Protein AF-A0A4P5XAQ1-F1 (afdb_monomer)

Sequence (113 aa):
MKQPVEDASGGAAGREPRRGDAAMGQAIVDPEELRKFANALRRFSDEVVAQMQMVHRQLGGLSATWRDQEQKKFSEEFEQQLIMFRRFAESTGEYVPYLIRKAERAEEYQQQR

Radius of gyration: 30.79 Å; Cα contacts (8 Å, |Δi|>4): 44; chains: 1; bounding box: 98×46×57 Å

Nearest PDB structures (foldseek):
  4j41-assembly1_A  TM=8.672E-01  e=1.558E-03  Bacillus anthracis str. Sterne
  4j10-assembly1_A  TM=8.328E-01  e=2.283E-03  Bacillus anthracis str. Sterne
  4j7k-assembly1_A  TM=8.263E-01  e=2.010E-03  Bacillus anthracis str. Sterne
  4j41-assembly2_D  TM=8.295E-01  e=2.947E-03  Bacillus anthracis str. Sterne
  3o9o-assembly1_B  TM=8.556E-01  e=4.319E-03  Streptococcus agalactiae NEM316

Mean predicted aligned error: 12.21 Å

pLDDT: mean 83.31, std 19.91, range [40.34, 98.19]

Solvent-accessible surface area (backbone atoms only — not comparable to full-atom values): 6826 Å² total; per-residue (Å²): 142,79,86,87,83,90,87,78,87,83,81,93,71,83,80,72,83,71,94,65,78,73,65,89,73,63,77,90,57,62,34,65,59,33,44,52,49,28,52,52,52,50,53,51,32,55,47,51,54,52,51,51,55,51,52,52,52,51,50,58,56,49,53,75,82,45,87,54,71,64,50,51,55,50,50,54,57,51,52,57,55,50,50,56,56,49,52,52,39,55,50,45,68,58,50,34,58,52,34,45,56,52,17,53,54,44,46,55,58,58,73,74,103

Secondary structure (DSSP, 8-state):
---------------PPPTTTTGGG-----HHHHHHHHHHHHHHHHHHHHHHHHHHHHHHHHHHH--SHHHHHHHHHHHHHHHHHHHHHHHHHHHHHHHHHHHHHHHHHHHT-

Foldseek 3Di:
DDDDDDDDDDDPDDPPDDPPVVPVPDPPDALVVLLVVLVVLLVVLVVLVVVLVVVVVVLVVVCVVDPDPVSVVVVVVVVVVSVVSVVSSVVSVVVSVVSNVVSVVNVVVVVVD

Structure (mmCIF, N/CA/C/O backbone):
data_AF-A0A4P5XAQ1-F1
#
_entry.id   AF-A0A4P5XAQ1-F1
#
loop_
_atom_site.group_PDB
_atom_site.id
_atom_site.type_symbol
_atom_site.label_atom_id
_atom_site.label_alt_id
_atom_site.label_comp_id
_atom_site.label_asym_id
_atom_site.label_entity_id
_atom_site.label_seq_id
_atom_site.pdbx_PDB_ins_code
_atom_site.Cartn_x
_atom_site.Cartn_y
_atom_site.Cartn_z
_atom_site.occupancy
_atom_site.B_iso_or_equiv
_atom_site.auth_seq_id
_atom_site.auth_comp_id
_atom_site.auth_asym_id
_atom_site.auth_atom_id
_atom_site.pdbx_PDB_model_num
ATOM 1 N N . MET A 1 1 ? 78.840 39.004 -17.917 1.00 54.66 1 MET A N 1
ATOM 2 C CA . MET A 1 1 ? 77.488 39.590 -18.026 1.00 54.66 1 MET A CA 1
ATOM 3 C C . MET A 1 1 ? 77.096 39.624 -19.495 1.00 54.66 1 MET A C 1
ATOM 5 O O . MET A 1 1 ? 77.657 40.438 -20.213 1.00 54.66 1 MET A O 1
ATOM 9 N N . LYS A 1 2 ? 76.246 38.684 -19.934 1.00 44.97 2 LYS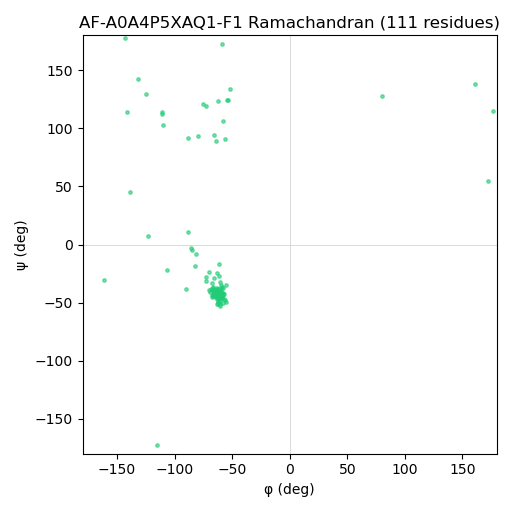 A N 1
ATOM 10 C CA . LYS A 1 2 ? 75.369 38.730 -21.122 1.00 44.97 2 LYS A CA 1
ATOM 11 C C . LYS A 1 2 ? 74.658 37.367 -21.250 1.00 44.97 2 LYS A C 1
ATOM 13 O O . LYS A 1 2 ? 75.318 36.348 -21.411 1.00 44.97 2 LYS A O 1
ATOM 18 N N . GLN A 1 3 ? 73.332 37.388 -21.091 1.00 49.06 3 GLN A N 1
ATOM 19 C CA . GLN A 1 3 ? 72.360 36.406 -21.616 1.00 49.06 3 GLN A CA 1
ATOM 20 C C . GLN A 1 3 ? 72.460 36.344 -23.168 1.00 49.06 3 GLN A C 1
ATOM 22 O O . GLN A 1 3 ? 73.147 37.228 -23.697 1.00 49.06 3 GLN A O 1
ATOM 27 N N . PRO A 1 4 ? 71.795 35.434 -23.932 1.00 60.72 4 PRO A N 1
ATOM 28 C CA . PRO A 1 4 ? 70.611 34.601 -23.613 1.00 60.72 4 PRO A CA 1
ATOM 29 C C . PRO A 1 4 ? 70.619 33.164 -24.209 1.00 60.72 4 PRO A C 1
ATOM 31 O O . PRO A 1 4 ? 71.502 32.814 -24.982 1.00 60.72 4 PRO A O 1
ATOM 34 N N . VAL A 1 5 ? 69.591 32.359 -23.916 1.00 56.84 5 VAL A N 1
ATOM 35 C CA . VAL A 1 5 ? 68.966 31.472 -24.920 1.00 56.84 5 VAL A CA 1
ATOM 36 C C . VAL A 1 5 ? 67.455 31.465 -24.680 1.00 56.84 5 VAL A C 1
ATOM 38 O O . VAL A 1 5 ? 66.984 31.073 -23.616 1.00 56.84 5 VAL A O 1
ATOM 41 N N . GLU A 1 6 ? 66.723 32.001 -25.655 1.00 49.66 6 GLU A N 1
ATOM 42 C CA . GLU A 1 6 ? 65.278 31.849 -25.808 1.00 49.66 6 GLU A CA 1
ATOM 43 C C . GLU A 1 6 ? 64.999 30.439 -26.335 1.00 49.66 6 GLU A C 1
ATOM 45 O O . GLU A 1 6 ? 65.474 30.085 -27.412 1.00 49.66 6 GLU A O 1
ATOM 50 N N . ASP A 1 7 ? 64.220 29.658 -25.591 1.00 44.75 7 ASP A N 1
ATOM 51 C CA . ASP A 1 7 ? 63.595 28.434 -26.086 1.00 44.75 7 ASP A CA 1
ATOM 52 C C . ASP A 1 7 ? 62.089 28.689 -26.167 1.00 44.75 7 ASP A C 1
ATOM 54 O O . ASP A 1 7 ? 61.414 28.894 -25.153 1.00 44.75 7 ASP A O 1
ATOM 58 N N . ALA A 1 8 ? 61.568 28.724 -27.391 1.00 49.12 8 ALA A N 1
ATOM 59 C CA . ALA A 1 8 ? 60.151 28.865 -27.673 1.00 49.12 8 ALA A CA 1
ATOM 60 C C . ALA A 1 8 ? 59.703 27.818 -28.693 1.00 49.12 8 ALA A C 1
ATOM 62 O O . ALA A 1 8 ? 60.352 27.599 -29.713 1.00 49.12 8 ALA A O 1
ATOM 63 N N . SER A 1 9 ? 58.488 27.323 -28.449 1.00 45.50 9 SER A N 1
ATOM 64 C CA . SER A 1 9 ? 57.671 26.424 -29.278 1.00 45.50 9 SER A CA 1
ATOM 65 C C . SER A 1 9 ? 58.061 24.948 -29.186 1.00 45.50 9 SER A C 1
ATOM 67 O O . SER A 1 9 ? 59.197 24.568 -29.395 1.00 45.50 9 SER A O 1
ATOM 69 N N . GLY A 1 10 ? 57.163 24.013 -28.917 1.00 43.66 10 GLY A N 1
ATOM 70 C CA . GLY A 1 10 ? 55.710 24.045 -28.862 1.00 43.66 10 GLY A CA 1
ATOM 71 C C . GLY A 1 10 ? 55.251 22.593 -28.973 1.00 43.66 10 GLY A C 1
ATOM 72 O O . GLY A 1 10 ? 55.823 21.818 -29.734 1.00 43.66 10 GLY A O 1
ATOM 73 N N . GLY A 1 11 ? 54.261 22.191 -28.184 1.00 40.34 11 GLY A N 1
ATOM 74 C CA . GLY A 1 11 ? 53.806 20.803 -28.198 1.00 40.34 11 GLY A CA 1
ATOM 75 C C . GLY A 1 11 ? 52.805 20.503 -27.102 1.00 40.34 11 GLY A C 1
ATOM 76 O O . GLY A 1 11 ? 53.011 19.602 -26.296 1.00 40.34 11 GLY A O 1
ATOM 77 N N . ALA A 1 12 ? 51.724 21.280 -27.056 1.00 52.16 12 ALA A N 1
ATOM 78 C CA . ALA A 1 12 ? 50.526 20.902 -26.326 1.00 52.16 12 ALA A CA 1
ATOM 79 C C . ALA A 1 12 ? 49.909 19.671 -27.010 1.00 52.16 12 ALA A C 1
ATOM 81 O O . ALA A 1 12 ? 49.165 19.797 -27.978 1.00 52.16 12 ALA A O 1
ATOM 82 N N . ALA A 1 13 ? 50.239 18.476 -26.526 1.00 50.41 13 ALA A N 1
ATOM 83 C CA . ALA A 1 13 ? 49.520 17.255 -26.854 1.00 50.41 13 ALA A CA 1
ATOM 84 C C . ALA A 1 13 ? 48.771 16.811 -25.598 1.00 50.41 13 ALA A C 1
ATOM 86 O O . ALA A 1 13 ? 49.362 16.311 -24.638 1.00 50.41 13 ALA A O 1
ATOM 87 N N . GLY A 1 14 ? 47.462 17.066 -25.600 1.00 53.19 14 GLY A N 1
ATOM 88 C CA . GLY A 1 14 ? 46.548 16.610 -24.568 1.00 53.19 14 GLY A CA 1
ATOM 89 C C . GLY A 1 14 ? 46.669 15.103 -24.390 1.00 53.19 14 GLY A C 1
ATOM 90 O O . GLY A 1 14 ? 46.519 14.333 -25.337 1.00 53.19 14 GLY A O 1
ATOM 91 N N . ARG A 1 15 ? 46.945 14.673 -23.161 1.00 51.09 15 ARG A N 1
ATOM 92 C CA . ARG A 1 15 ? 46.772 13.276 -22.788 1.00 51.09 15 ARG A CA 1
ATOM 93 C C . ARG A 1 15 ? 45.340 13.131 -22.301 1.00 51.09 15 ARG A C 1
ATOM 95 O O . ARG A 1 15 ? 45.044 13.396 -21.139 1.00 51.09 15 ARG A O 1
ATOM 102 N N . GLU A 1 16 ? 44.453 12.792 -23.230 1.00 51.69 16 GLU A N 1
ATOM 103 C CA . GLU A 1 16 ? 43.077 12.402 -22.933 1.00 51.69 16 GLU A CA 1
ATOM 104 C C . G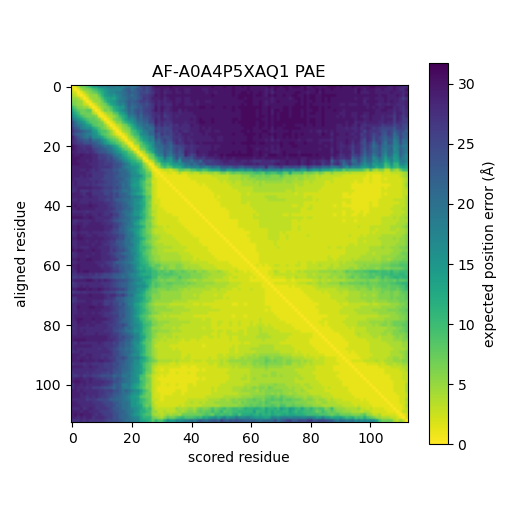LU A 1 16 ? 43.080 11.295 -21.864 1.00 51.69 16 GLU A C 1
ATOM 106 O O . GLU A 1 16 ? 43.872 10.344 -21.963 1.00 51.69 16 GLU A O 1
ATOM 111 N N . PRO A 1 17 ? 42.230 11.381 -20.826 1.00 46.62 17 PRO A N 1
ATOM 112 C CA . PRO A 1 17 ? 42.061 10.270 -19.908 1.00 46.62 17 PRO A CA 1
ATOM 113 C C . PRO A 1 17 ? 41.500 9.086 -20.699 1.00 46.62 17 PRO A C 1
ATOM 115 O O . PRO A 1 17 ? 40.476 9.186 -21.378 1.00 46.62 17 PRO A O 1
ATOM 118 N N . ARG A 1 18 ? 42.220 7.961 -20.645 1.00 54.06 18 ARG A N 1
ATOM 119 C CA . ARG A 1 18 ? 41.846 6.721 -21.324 1.00 54.06 18 ARG A CA 1
ATOM 120 C C . ARG A 1 18 ? 40.425 6.337 -20.907 1.00 54.06 18 ARG A C 1
ATOM 122 O O . ARG A 1 18 ? 40.154 6.163 -19.721 1.00 54.06 18 ARG A O 1
ATOM 129 N N . ARG A 1 19 ? 39.537 6.157 -21.893 1.00 55.00 19 ARG A N 1
ATOM 130 C CA . ARG A 1 19 ? 38.261 5.439 -21.743 1.00 55.00 19 ARG A CA 1
ATOM 131 C C . ARG A 1 19 ? 38.559 4.033 -21.209 1.00 55.00 19 ARG A C 1
ATOM 133 O O . ARG A 1 19 ? 38.846 3.130 -21.983 1.00 55.00 19 ARG A O 1
ATOM 140 N N . GLY A 1 20 ? 38.563 3.864 -19.894 1.00 48.28 20 GLY A N 1
ATOM 141 C CA . GLY A 1 20 ? 38.879 2.585 -19.254 1.00 48.28 20 GLY A CA 1
ATOM 142 C C . GLY A 1 20 ? 38.404 2.488 -17.809 1.00 48.28 20 GLY A C 1
ATOM 143 O O . GLY A 1 20 ? 37.971 1.421 -17.392 1.00 48.28 20 GLY A O 1
ATOM 144 N N . ASP A 1 21 ? 38.353 3.606 -17.081 1.00 44.19 21 ASP A N 1
ATOM 145 C CA . ASP A 1 21 ? 38.008 3.588 -15.650 1.00 44.19 21 ASP A CA 1
ATOM 146 C C . ASP A 1 21 ? 36.497 3.637 -15.348 1.00 44.19 21 ASP A C 1
ATOM 148 O O . ASP A 1 21 ? 36.085 3.511 -14.199 1.00 44.19 21 ASP A O 1
ATOM 152 N N . ALA A 1 22 ? 35.635 3.744 -16.365 1.00 46.44 22 ALA A N 1
ATOM 153 C CA . ALA A 1 22 ? 34.176 3.735 -16.181 1.00 46.44 22 ALA A CA 1
ATOM 154 C C . ALA A 1 22 ? 33.568 2.321 -16.040 1.00 46.44 22 ALA A C 1
ATOM 156 O O . ALA A 1 22 ? 32.380 2.185 -15.745 1.00 46.44 22 ALA A O 1
ATOM 157 N N . ALA A 1 23 ? 34.347 1.255 -16.261 1.00 47.06 23 ALA A N 1
ATOM 158 C CA . ALA A 1 23 ? 33.817 -0.111 -16.302 1.00 47.06 23 ALA A CA 1
ATOM 159 C C . ALA A 1 23 ? 33.631 -0.760 -14.914 1.00 47.06 23 ALA A C 1
ATOM 161 O O . ALA A 1 23 ? 32.837 -1.685 -14.784 1.00 47.06 23 ALA A O 1
ATOM 162 N N . MET A 1 24 ? 34.279 -0.249 -13.860 1.00 49.41 24 MET A N 1
ATOM 163 C CA . MET A 1 24 ? 34.193 -0.798 -12.490 1.00 49.41 24 MET A CA 1
ATOM 164 C C . MET A 1 24 ? 33.029 -0.217 -11.658 1.00 49.41 24 MET A C 1
ATOM 166 O O . MET A 1 24 ? 32.956 -0.437 -10.453 1.00 49.41 24 MET A O 1
ATOM 170 N N . GLY A 1 25 ? 32.112 0.525 -12.293 1.00 42.91 25 GLY A N 1
ATOM 171 C CA . GLY A 1 25 ? 30.863 1.031 -11.700 1.00 42.91 25 GLY A CA 1
ATOM 172 C C . GLY A 1 25 ? 29.602 0.605 -12.460 1.00 42.91 25 GLY A C 1
ATOM 173 O O . GLY A 1 25 ? 28.510 1.095 -12.175 1.00 42.91 25 GLY A O 1
ATOM 174 N N . GLN A 1 26 ? 29.737 -0.283 -13.451 1.00 47.09 26 GLN A N 1
ATOM 175 C CA . GLN A 1 26 ? 28.611 -0.775 -14.236 1.00 47.09 26 GLN A CA 1
ATOM 176 C C . GLN A 1 26 ? 27.887 -1.857 -13.449 1.00 47.09 26 GLN A C 1
ATOM 178 O O . GLN A 1 26 ? 28.241 -3.032 -13.505 1.00 47.09 26 GLN A O 1
ATOM 183 N N . ALA A 1 27 ? 26.858 -1.469 -12.703 1.00 49.97 27 ALA A N 1
ATOM 184 C CA . ALA A 1 27 ? 25.872 -2.444 -12.276 1.00 49.97 27 ALA A CA 1
ATOM 185 C C . ALA A 1 27 ? 25.282 -3.092 -13.541 1.00 49.97 27 ALA A C 1
ATOM 187 O O . ALA A 1 27 ? 24.525 -2.455 -14.272 1.00 49.97 27 ALA A O 1
ATOM 188 N N . ILE A 1 28 ? 25.669 -4.343 -13.799 1.00 63.50 28 ILE A N 1
ATOM 189 C CA . ILE A 1 28 ? 25.009 -5.258 -14.729 1.00 63.50 28 ILE A CA 1
ATOM 190 C C . ILE A 1 28 ? 23.618 -5.487 -14.143 1.00 63.50 28 ILE A C 1
ATOM 192 O O . ILE A 1 28 ? 23.422 -6.340 -13.283 1.00 63.50 28 ILE A O 1
ATOM 196 N N . VAL A 1 29 ? 22.672 -4.635 -14.511 1.00 77.12 29 VAL A N 1
ATOM 197 C CA . VAL A 1 29 ? 21.280 -4.763 -14.109 1.00 77.12 29 VAL A CA 1
ATOM 198 C C . VAL A 1 29 ? 20.444 -4.778 -15.370 1.00 77.12 29 VAL A C 1
ATOM 200 O O . VAL A 1 29 ? 20.625 -3.934 -16.245 1.00 77.12 29 VAL A O 1
ATOM 203 N N . ASP A 1 30 ? 19.569 -5.769 -15.472 1.00 90.19 30 ASP A N 1
ATOM 204 C CA . ASP A 1 30 ? 18.634 -5.875 -16.579 1.00 90.19 30 ASP A CA 1
ATOM 205 C C . ASP A 1 30 ? 17.541 -4.795 -16.415 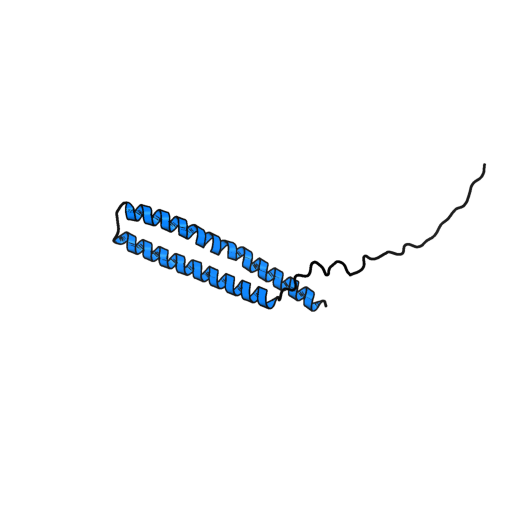1.00 90.19 30 ASP A C 1
ATOM 207 O O . ASP A 1 30 ? 16.836 -4.788 -15.393 1.00 90.19 30 ASP A O 1
ATOM 211 N N . PRO A 1 31 ? 17.403 -3.854 -17.373 1.00 93.94 31 PRO A N 1
ATOM 212 C CA . PRO A 1 31 ? 16.344 -2.850 -17.347 1.00 93.94 31 PRO A CA 1
ATOM 213 C C . PRO A 1 31 ? 14.942 -3.465 -17.261 1.00 93.94 31 PRO A C 1
ATOM 215 O O . PRO A 1 31 ? 14.063 -2.901 -16.604 1.00 93.94 31 PRO A O 1
ATOM 218 N N . GLU A 1 32 ? 14.719 -4.619 -17.894 1.00 95.38 32 GLU A N 1
ATOM 219 C CA . GLU A 1 32 ? 13.431 -5.305 -17.886 1.00 95.38 32 GLU A CA 1
ATOM 220 C C . GLU A 1 32 ? 13.103 -5.839 -16.488 1.00 95.38 32 GLU A C 1
ATOM 222 O O . GLU A 1 32 ? 11.989 -5.639 -15.999 1.00 95.38 32 GLU A O 1
ATOM 227 N N . GLU A 1 33 ? 14.078 -6.432 -15.796 1.00 96.06 33 GLU A N 1
ATOM 228 C CA . GLU A 1 33 ? 13.906 -6.921 -14.422 1.00 96.06 33 GLU A CA 1
ATOM 229 C C . GLU A 1 33 ? 13.611 -5.780 -13.439 1.00 96.06 33 GLU A C 1
ATOM 231 O O . GLU A 1 33 ? 12.726 -5.904 -12.587 1.00 96.06 33 GLU A O 1
ATOM 236 N N . LEU A 1 34 ? 14.262 -4.620 -13.597 1.00 96.75 34 LEU A N 1
ATOM 237 C CA . LEU A 1 34 ? 13.941 -3.428 -12.802 1.00 96.75 34 LEU A CA 1
ATOM 238 C C . LEU A 1 34 ? 12.504 -2.950 -13.032 1.00 96.75 34 LEU A C 1
ATOM 240 O O . LEU A 1 34 ? 11.798 -2.642 -12.068 1.00 96.75 34 LEU A O 1
ATOM 244 N N . ARG A 1 35 ? 12.048 -2.907 -14.291 1.00 97.81 35 ARG A N 1
ATOM 245 C CA . ARG A 1 35 ? 10.671 -2.517 -14.636 1.00 97.81 35 ARG A CA 1
ATOM 246 C C . ARG A 1 35 ? 9.657 -3.528 -14.094 1.00 97.81 35 ARG A C 1
ATOM 248 O O . ARG A 1 35 ? 8.646 -3.121 -13.517 1.00 97.81 35 ARG A O 1
ATOM 255 N N . LYS A 1 36 ? 9.920 -4.833 -14.231 1.00 98.06 36 LYS A N 1
ATOM 256 C CA . LYS A 1 36 ? 9.079 -5.908 -13.674 1.00 98.06 36 LYS A CA 1
ATOM 257 C C . LYS A 1 36 ? 8.939 -5.768 -12.164 1.00 98.06 36 LYS A C 1
ATOM 259 O O . LYS A 1 36 ? 7.813 -5.744 -11.664 1.00 98.06 36 LYS A O 1
ATOM 264 N N . PHE A 1 37 ? 10.053 -5.611 -11.452 1.00 98.06 37 PHE A N 1
ATOM 265 C CA . PHE A 1 37 ? 10.039 -5.451 -10.002 1.00 98.06 37 PHE A CA 1
ATOM 266 C C . PHE A 1 37 ? 9.314 -4.171 -9.571 1.00 98.06 37 PHE A C 1
ATOM 268 O O . PHE A 1 37 ? 8.468 -4.229 -8.685 1.00 98.06 37 PHE A O 1
ATOM 275 N N . ALA A 1 38 ? 9.562 -3.033 -10.229 1.00 98.06 38 ALA A N 1
ATOM 276 C CA . ALA A 1 38 ? 8.866 -1.779 -9.933 1.00 98.06 38 ALA A CA 1
ATOM 277 C C . ALA A 1 38 ? 7.340 -1.911 -10.097 1.00 98.06 38 ALA A C 1
ATOM 279 O O . ALA A 1 38 ? 6.573 -1.457 -9.246 1.00 98.06 38 ALA A O 1
ATOM 280 N N . ASN A 1 39 ? 6.890 -2.588 -11.156 1.00 98.12 39 ASN A N 1
ATOM 281 C CA . ASN A 1 39 ? 5.471 -2.857 -11.384 1.00 98.12 39 ASN A CA 1
ATOM 282 C C . ASN A 1 39 ? 4.878 -3.796 -10.325 1.00 98.12 39 ASN A C 1
ATOM 284 O O . ASN A 1 39 ? 3.765 -3.558 -9.856 1.00 98.12 39 ASN A O 1
ATOM 288 N N . ALA A 1 40 ? 5.607 -4.847 -9.940 1.00 98.19 40 ALA A N 1
ATOM 289 C CA . ALA A 1 40 ? 5.190 -5.757 -8.877 1.00 98.19 40 ALA A CA 1
ATOM 290 C C . ALA A 1 40 ? 5.090 -5.034 -7.524 1.00 98.19 40 ALA A C 1
ATOM 292 O O . ALA A 1 40 ? 4.078 -5.162 -6.840 1.00 98.19 40 ALA A O 1
ATOM 293 N N . LEU A 1 41 ? 6.086 -4.212 -7.182 1.00 97.94 41 LEU A N 1
ATOM 294 C CA . LEU A 1 41 ? 6.120 -3.415 -5.956 1.00 97.94 41 LEU A CA 1
ATOM 295 C C . LEU A 1 41 ? 4.946 -2.434 -5.881 1.00 97.94 41 LEU A C 1
ATOM 297 O O . LEU A 1 41 ? 4.306 -2.325 -4.837 1.00 97.94 41 LEU A O 1
ATOM 301 N N . ARG A 1 42 ? 4.626 -1.759 -6.992 1.00 97.44 42 ARG A N 1
ATOM 302 C CA . ARG A 1 42 ? 3.4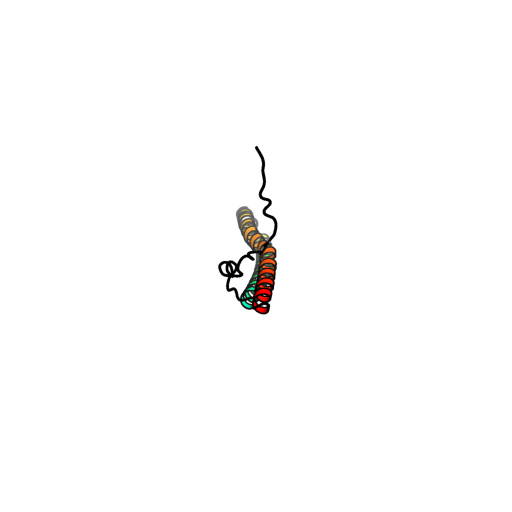64 -0.867 -7.066 1.00 97.44 42 ARG A CA 1
ATOM 303 C C . ARG A 1 42 ? 2.158 -1.616 -6.800 1.00 97.44 42 ARG A C 1
ATOM 305 O O . ARG A 1 42 ? 1.390 -1.202 -5.942 1.00 97.44 42 ARG A O 1
ATOM 312 N N . ARG A 1 43 ? 1.931 -2.734 -7.499 1.00 97.69 43 ARG A N 1
ATOM 313 C CA . ARG A 1 43 ? 0.719 -3.555 -7.324 1.00 97.69 43 ARG A CA 1
ATOM 314 C C . ARG A 1 43 ? 0.581 -4.064 -5.893 1.00 97.69 43 ARG A C 1
ATOM 316 O O . ARG A 1 43 ? -0.504 -3.995 -5.331 1.00 97.69 43 ARG A O 1
ATOM 323 N N . PHE A 1 44 ? 1.681 -4.536 -5.310 1.00 96.94 44 PHE A N 1
ATOM 324 C CA . PHE A 1 44 ? 1.709 -4.994 -3.925 1.00 96.94 44 PHE A CA 1
ATOM 325 C C . PHE A 1 44 ? 1.324 -3.876 -2.951 1.00 96.94 44 PHE A C 1
ATOM 327 O O . PHE A 1 44 ? 0.505 -4.091 -2.066 1.00 96.94 44 PHE A O 1
ATOM 334 N N . SER A 1 45 ? 1.873 -2.673 -3.132 1.00 96.00 45 SER A N 1
ATOM 335 C CA . SER A 1 45 ? 1.528 -1.513 -2.306 1.00 96.00 45 SER A CA 1
ATOM 336 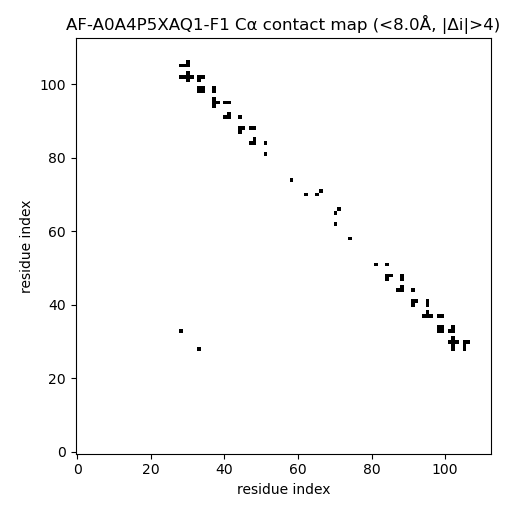C C . SER A 1 45 ? 0.043 -1.148 -2.401 1.00 96.00 45 SER A C 1
ATOM 338 O O . SER A 1 45 ? -0.622 -0.991 -1.375 1.00 96.00 45 SER A O 1
ATOM 340 N N . ASP A 1 46 ? -0.503 -1.102 -3.621 1.00 96.19 46 ASP A N 1
ATOM 341 C CA . ASP A 1 46 ? -1.926 -0.833 -3.857 1.00 96.19 46 ASP A CA 1
ATOM 342 C C . ASP A 1 46 ? -2.816 -1.884 -3.161 1.00 96.19 46 ASP A C 1
ATOM 344 O O . ASP A 1 46 ? -3.821 -1.548 -2.526 1.00 96.19 46 ASP A O 1
ATOM 348 N N . GLU A 1 47 ? -2.424 -3.161 -3.223 1.00 96.50 47 GLU A N 1
ATOM 349 C CA . GLU A 1 47 ? -3.127 -4.258 -2.555 1.00 96.50 47 GLU A CA 1
ATOM 350 C C . GLU A 1 47 ? -3.049 -4.154 -1.027 1.00 96.50 47 GLU A C 1
ATOM 352 O O . GLU A 1 47 ? -4.077 -4.274 -0.358 1.00 96.50 47 GLU A O 1
ATOM 357 N N . VAL A 1 48 ? -1.877 -3.851 -0.461 1.00 94.75 48 VAL A N 1
ATOM 358 C CA . VAL A 1 48 ? -1.710 -3.622 0.984 1.00 94.75 48 VAL A CA 1
ATOM 359 C C . VAL A 1 48 ? -2.652 -2.517 1.463 1.00 94.75 48 VAL A C 1
ATOM 361 O O . VAL A 1 48 ? -3.383 -2.717 2.434 1.00 94.75 48 VAL A O 1
ATOM 364 N N . VAL A 1 49 ? -2.714 -1.383 0.758 1.00 95.25 49 VAL A N 1
ATOM 365 C CA . VAL A 1 49 ? -3.623 -0.278 1.107 1.00 95.25 49 VAL A CA 1
ATOM 366 C C . VAL A 1 49 ? -5.085 -0.728 1.074 1.00 95.25 49 VAL A C 1
ATOM 368 O O . VAL A 1 49 ? -5.843 -0.427 2.002 1.00 95.25 49 VAL A O 1
ATOM 371 N N . ALA A 1 50 ? -5.494 -1.471 0.044 1.00 96.25 50 ALA A N 1
ATOM 372 C CA . ALA A 1 50 ? -6.861 -1.974 -0.074 1.00 96.25 50 ALA A CA 1
ATOM 373 C C . ALA A 1 50 ? -7.228 -2.937 1.071 1.00 96.25 50 ALA A C 1
ATOM 375 O O . ALA A 1 50 ? -8.298 -2.803 1.678 1.00 96.25 50 ALA A O 1
ATOM 376 N N . GLN A 1 51 ? -6.330 -3.866 1.413 1.00 95.81 51 GLN A N 1
ATOM 377 C CA . GLN A 1 51 ? -6.527 -4.822 2.505 1.00 95.81 51 GLN A CA 1
ATOM 378 C C . GLN A 1 51 ? -6.585 -4.122 3.868 1.00 95.81 51 GLN A C 1
ATOM 380 O O . GLN A 1 51 ? -7.472 -4.407 4.672 1.00 95.81 51 GLN A O 1
ATOM 385 N N . MET A 1 52 ? -5.724 -3.130 4.112 1.00 95.19 52 MET A N 1
ATOM 386 C CA . MET A 1 52 ? -5.777 -2.324 5.336 1.00 95.19 52 MET A CA 1
ATOM 387 C C . MET A 1 52 ? -7.120 -1.606 5.494 1.00 95.19 52 MET A C 1
ATOM 389 O O . MET A 1 52 ? -7.706 -1.613 6.576 1.00 95.19 52 MET A O 1
ATOM 393 N N . GLN A 1 53 ? -7.636 -1.003 4.418 1.00 95.06 53 GLN A N 1
ATOM 394 C CA . GLN A 1 53 ? -8.946 -0.350 4.445 1.00 95.06 53 GLN A CA 1
ATOM 395 C C . GLN A 1 53 ? -10.075 -1.347 4.725 1.00 95.06 53 GLN A C 1
ATOM 397 O O . GLN A 1 53 ? -11.032 -1.011 5.423 1.00 95.06 53 GLN A O 1
ATOM 402 N N . MET A 1 54 ? -9.983 -2.567 4.188 1.00 96.62 54 MET A N 1
ATOM 403 C CA . MET A 1 54 ? -10.950 -3.629 4.462 1.00 96.62 54 MET A CA 1
ATOM 404 C C . MET A 1 54 ? -10.961 -4.009 5.942 1.00 96.62 54 MET A C 1
ATOM 406 O O . MET A 1 54 ? -12.030 -4.001 6.554 1.00 96.62 54 MET A O 1
ATOM 410 N N . VAL A 1 55 ? -9.795 -4.289 6.525 1.00 95.94 55 VAL A N 1
ATOM 411 C CA . VAL A 1 55 ? -9.709 -4.700 7.932 1.00 95.94 55 VAL A CA 1
ATOM 412 C C . VAL A 1 55 ? -10.116 -3.560 8.868 1.00 95.94 55 VAL A C 1
ATOM 414 O O . VAL A 1 55 ? -10.848 -3.788 9.826 1.00 95.94 55 VAL A O 1
ATOM 417 N N . HIS A 1 56 ? -9.764 -2.312 8.548 1.00 94.81 56 HIS A N 1
ATOM 418 C CA . HIS A 1 56 ? -10.227 -1.148 9.307 1.00 94.81 56 HIS A CA 1
ATOM 419 C C . HIS A 1 56 ? -11.765 -1.028 9.319 1.00 94.81 56 HIS A C 1
ATOM 421 O O . HIS A 1 56 ? -12.365 -0.726 10.350 1.00 94.81 56 HIS A O 1
ATOM 427 N N . ARG A 1 57 ? -12.444 -1.307 8.194 1.00 95.75 57 ARG A N 1
ATOM 428 C CA . ARG A 1 57 ? -13.920 -1.356 8.162 1.00 95.75 57 ARG A CA 1
ATOM 429 C C . ARG A 1 57 ? -14.478 -2.489 9.025 1.00 95.75 57 ARG A C 1
ATOM 431 O O . ARG A 1 57 ? -15.479 -2.284 9.708 1.00 95.75 57 ARG A O 1
ATOM 438 N N . GLN A 1 58 ? -13.847 -3.663 9.004 1.00 96.38 58 GLN A N 1
ATOM 439 C CA . GLN A 1 58 ? -14.248 -4.799 9.841 1.00 96.38 58 GLN A CA 1
ATOM 440 C C . GLN A 1 58 ? -14.090 -4.486 11.333 1.00 96.38 58 GLN A C 1
ATOM 442 O O . GLN A 1 58 ? -14.996 -4.793 12.106 1.00 96.38 58 GLN A O 1
ATOM 447 N N . LEU A 1 59 ? -13.005 -3.805 11.721 1.00 95.44 59 LEU A N 1
ATOM 448 C CA . LEU A 1 59 ? -12.813 -3.311 13.084 1.00 95.44 59 LEU A CA 1
ATOM 449 C C . LEU A 1 59 ? -13.945 -2.363 13.495 1.00 95.44 59 LEU A C 1
ATOM 451 O O . LEU A 1 59 ? -14.537 -2.548 14.552 1.00 95.44 59 LEU A O 1
ATOM 455 N N . GLY A 1 60 ? -14.322 -1.414 12.633 1.00 94.38 60 GLY A N 1
ATOM 456 C CA . GLY A 1 60 ? -15.466 -0.531 12.887 1.00 94.38 60 GLY A CA 1
ATOM 457 C C . GLY A 1 60 ? -16.788 -1.286 13.093 1.00 94.38 60 GLY A C 1
ATOM 458 O O . GLY A 1 60 ? -17.586 -0.913 13.952 1.00 94.38 60 GLY A O 1
ATOM 459 N N . GLY A 1 61 ? -17.004 -2.376 12.351 1.00 96.12 61 GLY A N 1
ATOM 460 C CA . GLY A 1 61 ? -18.140 -3.278 12.559 1.00 96.12 61 GLY A CA 1
ATOM 461 C C . GLY A 1 61 ? -18.085 -4.007 13.905 1.00 96.12 61 GLY A C 1
ATOM 462 O O . GLY A 1 61 ? -19.091 -4.070 14.608 1.00 96.12 61 GLY A O 1
ATOM 463 N N . LEU A 1 62 ? -16.909 -4.499 14.304 1.00 96.19 62 LEU A N 1
ATOM 464 C CA . LEU A 1 62 ? -16.699 -5.162 15.594 1.00 96.19 62 LEU A CA 1
ATOM 465 C C . LEU A 1 62 ? -16.970 -4.218 16.777 1.00 96.19 62 LEU A C 1
ATOM 467 O O . LEU A 1 62 ? -17.608 -4.618 17.754 1.00 96.19 62 LEU A O 1
ATOM 471 N N . SER A 1 63 ? -16.582 -2.947 16.653 1.00 93.56 63 SER A N 1
ATOM 472 C CA . SER A 1 63 ? -16.854 -1.894 17.643 1.00 93.56 63 SER A CA 1
ATOM 473 C C . SER A 1 63 ? -18.352 -1.637 17.862 1.00 93.56 63 SER A C 1
ATOM 475 O O . SER A 1 63 ? -18.750 -1.039 18.862 1.00 93.56 63 SER A O 1
ATOM 477 N N . ALA A 1 64 ? -19.226 -2.094 16.956 1.00 94.44 64 ALA A N 1
ATOM 478 C CA . ALA A 1 64 ? -20.668 -1.992 17.151 1.00 94.44 64 ALA A CA 1
ATOM 479 C C . ALA A 1 64 ? -21.189 -2.977 18.210 1.00 94.44 64 ALA A C 1
ATOM 481 O O . ALA A 1 64 ? -22.157 -2.643 18.899 1.00 94.44 64 ALA A O 1
ATOM 482 N N . THR A 1 65 ? -20.561 -4.149 18.354 1.00 96.81 65 THR A N 1
ATOM 483 C CA . THR A 1 65 ? -20.976 -5.226 19.273 1.00 96.81 65 THR A CA 1
ATOM 484 C C . THR A 1 65 ? -20.069 -5.369 20.491 1.00 96.81 65 THR A C 1
ATOM 486 O O . THR A 1 65 ? -20.502 -5.893 21.512 1.00 96.81 65 THR A O 1
ATOM 489 N N . TRP A 1 66 ? -18.832 -4.885 20.406 1.00 98.06 66 TRP A N 1
ATOM 490 C CA . TRP A 1 66 ? -17.864 -4.882 21.496 1.00 98.06 66 TRP A CA 1
ATOM 491 C C . TRP A 1 66 ? -17.642 -3.435 21.957 1.00 98.06 66 TRP A C 1
ATOM 493 O O . TRP A 1 66 ? -17.211 -2.602 21.167 1.00 98.06 66 TRP A O 1
ATOM 503 N N . ARG A 1 67 ? -18.032 -3.092 23.194 1.00 96.06 67 ARG A N 1
ATOM 504 C CA . ARG A 1 67 ? -18.102 -1.693 23.681 1.00 96.06 67 ARG A CA 1
ATOM 505 C C . ARG A 1 67 ? -17.599 -1.528 25.117 1.00 96.06 67 ARG A C 1
ATOM 507 O O . ARG A 1 67 ? -18.254 -0.892 25.942 1.00 96.06 67 ARG A O 1
ATOM 514 N N . ASP A 1 68 ? -16.465 -2.133 25.434 1.00 98.06 68 ASP A N 1
ATOM 515 C CA . ASP A 1 68 ? -15.818 -2.018 26.742 1.00 98.06 68 ASP A CA 1
ATOM 516 C C . ASP A 1 68 ? -14.450 -1.315 26.632 1.00 98.06 68 ASP A C 1
ATOM 518 O O . ASP A 1 68 ? -14.105 -0.736 25.600 1.00 98.06 68 ASP A O 1
ATOM 522 N N . GLN A 1 69 ? -13.687 -1.290 27.726 1.00 97.50 69 GLN A N 1
ATOM 523 C CA . GLN A 1 69 ? -12.351 -0.686 27.726 1.00 97.50 69 GLN A CA 1
ATOM 524 C C . GLN A 1 69 ? -11.309 -1.533 26.983 1.00 97.50 69 GLN A C 1
ATOM 526 O O . GLN A 1 69 ? -10.373 -0.969 26.418 1.00 97.50 69 GLN A O 1
ATOM 531 N N . GLU A 1 70 ? -11.488 -2.853 26.932 1.00 97.75 70 GLU A N 1
ATOM 532 C CA . GLU A 1 70 ? -10.595 -3.751 26.197 1.00 97.75 70 GLU A CA 1
ATOM 533 C C . GLU A 1 70 ? -10.710 -3.506 24.691 1.00 97.75 70 GLU A C 1
ATOM 535 O O . GLU A 1 70 ? -9.695 -3.440 24.001 1.00 97.75 70 GLU A O 1
ATOM 540 N N . GLN A 1 71 ? -11.924 -3.257 24.188 1.00 97.38 71 GLN A N 1
ATOM 541 C CA . GLN A 1 71 ? -12.140 -2.876 22.794 1.00 97.38 71 GLN A CA 1
ATOM 542 C C . GLN A 1 71 ? -11.375 -1.603 22.420 1.00 97.38 71 GLN A C 1
ATOM 544 O O . GLN A 1 71 ? -10.776 -1.540 21.342 1.00 97.38 71 GLN A O 1
ATOM 549 N N . LYS A 1 72 ? -11.386 -0.586 23.292 1.00 96.56 72 LYS A N 1
ATOM 550 C CA . LYS A 1 72 ? -10.664 0.672 23.051 1.00 96.56 72 LYS A CA 1
ATOM 551 C C . LYS A 1 72 ? -9.164 0.430 22.974 1.00 96.56 72 LYS A C 1
ATOM 553 O O . LYS A 1 72 ? -8.546 0.798 21.981 1.00 96.56 72 LYS A O 1
ATOM 558 N N . LYS A 1 73 ? -8.614 -0.262 23.975 1.00 97.8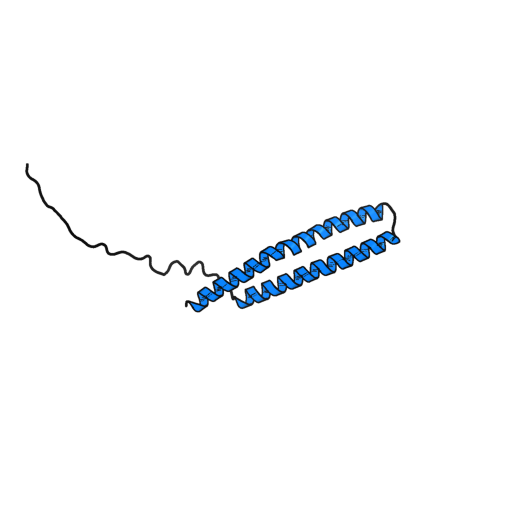1 73 LYS A N 1
ATOM 559 C CA . LYS A 1 73 ? -7.192 -0.606 24.033 1.00 97.81 73 LYS A CA 1
ATOM 560 C C . LYS A 1 73 ? -6.754 -1.404 22.804 1.00 97.81 73 LYS A C 1
ATOM 562 O O . LYS A 1 73 ? -5.760 -1.065 22.171 1.00 97.81 73 LYS A O 1
ATOM 567 N N . PHE A 1 74 ? -7.531 -2.420 22.429 1.00 97.25 74 PHE A N 1
ATOM 568 C CA . PHE A 1 74 ? -7.270 -3.214 21.233 1.00 97.25 74 PHE A CA 1
ATOM 569 C C . PHE A 1 74 ? -7.269 -2.351 19.967 1.00 97.25 74 PHE A C 1
ATOM 571 O O . PHE A 1 74 ? -6.365 -2.473 19.148 1.00 97.25 74 PHE A O 1
ATOM 578 N N . SER A 1 75 ? -8.262 -1.471 19.806 1.00 96.31 75 SER A N 1
ATOM 579 C CA . SER A 1 75 ? -8.376 -0.625 18.611 1.00 96.31 75 SER A CA 1
ATOM 580 C C . SER A 1 75 ? -7.204 0.347 18.495 1.00 96.31 75 SER A C 1
ATOM 582 O O . SER A 1 75 ? -6.639 0.481 17.416 1.00 96.31 75 SER A O 1
ATOM 584 N N . GLU A 1 76 ? -6.787 0.961 19.604 1.00 96.12 76 GLU A N 1
ATOM 585 C CA . GLU A 1 76 ? -5.619 1.846 19.644 1.00 96.12 76 GLU A CA 1
ATOM 586 C C . GLU A 1 76 ? -4.329 1.110 19.249 1.00 96.12 76 GLU A C 1
ATOM 588 O O . GLU A 1 76 ? -3.586 1.576 18.382 1.00 96.12 76 GLU A O 1
ATOM 593 N N . GLU A 1 77 ? -4.070 -0.062 19.838 1.00 96.69 77 GLU A N 1
ATOM 594 C CA . GLU A 1 77 ? -2.897 -0.885 19.515 1.00 96.69 77 GLU A CA 1
ATOM 595 C C . GLU A 1 77 ? -2.926 -1.375 18.058 1.00 96.69 77 GLU A C 1
ATOM 597 O O . GLU A 1 77 ? -1.904 -1.371 17.365 1.00 96.69 77 GLU A O 1
ATOM 602 N N . PHE A 1 78 ? -4.102 -1.759 17.564 1.00 95.56 78 PHE A N 1
ATOM 603 C CA . PHE A 1 78 ? -4.290 -2.228 16.197 1.00 95.56 78 PHE A CA 1
ATOM 604 C C . PHE A 1 78 ? -4.081 -1.108 15.167 1.00 95.56 78 PHE A C 1
ATOM 606 O O . PHE A 1 78 ? -3.368 -1.286 14.176 1.00 95.56 78 PHE A O 1
ATOM 613 N N . GLU A 1 79 ? -4.651 0.075 15.403 1.00 94.25 79 GLU A N 1
ATOM 614 C CA . GLU A 1 79 ? -4.478 1.244 14.535 1.00 94.25 79 GLU A CA 1
ATOM 615 C C . GLU A 1 79 ? -3.019 1.715 14.493 1.00 94.25 79 GLU A C 1
ATOM 617 O O . GLU A 1 79 ? -2.511 2.045 13.417 1.00 94.25 79 GLU A O 1
ATOM 622 N N . GLN A 1 80 ? -2.307 1.665 15.624 1.00 95.00 80 GLN A N 1
ATOM 623 C CA . GLN A 1 80 ? -0.865 1.930 15.682 1.00 95.00 80 GLN A CA 1
ATOM 624 C C . GLN A 1 80 ? -0.078 1.003 14.743 1.00 95.00 80 GLN A C 1
ATOM 626 O O . GLN A 1 80 ? 0.802 1.461 14.010 1.00 95.00 80 GLN A O 1
ATOM 631 N N . GLN A 1 81 ? -0.416 -0.288 14.701 1.00 93.69 81 GLN A N 1
ATOM 632 C CA . GLN A 1 81 ? 0.229 -1.235 13.786 1.00 93.69 81 GLN A CA 1
ATOM 633 C C . GLN A 1 81 ? -0.094 -0.930 12.317 1.00 93.69 81 GLN A C 1
ATOM 635 O O . GLN A 1 81 ? 0.799 -0.984 11.467 1.00 93.69 81 GLN A O 1
ATOM 640 N N . LEU A 1 82 ? -1.332 -0.531 12.003 1.00 93.12 82 LEU A N 1
ATOM 641 C CA . LEU A 1 82 ? -1.720 -0.142 10.643 1.00 93.12 82 LEU A CA 1
ATOM 642 C C . LEU A 1 82 ? -0.915 1.052 10.108 1.00 93.12 82 LEU A C 1
ATOM 644 O O . LEU A 1 82 ? -0.631 1.109 8.910 1.00 93.12 82 LEU A O 1
ATOM 648 N N . ILE A 1 83 ? -0.492 1.987 10.962 1.00 93.31 83 ILE A N 1
ATOM 649 C CA . ILE A 1 83 ? 0.340 3.126 10.539 1.00 93.31 83 ILE A CA 1
ATOM 650 C C . ILE A 1 83 ? 1.652 2.652 9.895 1.00 93.31 83 ILE A C 1
ATOM 652 O O . ILE A 1 83 ? 2.103 3.253 8.919 1.00 93.31 83 ILE A O 1
ATOM 656 N N . MET A 1 84 ? 2.251 1.564 10.383 1.00 92.19 84 MET A N 1
ATOM 657 C CA . MET A 1 84 ? 3.505 1.043 9.826 1.00 92.19 84 MET A CA 1
ATOM 658 C C . MET A 1 84 ? 3.329 0.529 8.396 1.00 92.19 84 MET A C 1
ATOM 660 O O . MET A 1 84 ? 4.152 0.824 7.529 1.00 92.19 84 MET A O 1
ATOM 664 N N . PHE A 1 85 ? 2.222 -0.161 8.119 1.00 92.00 85 PHE A N 1
ATOM 665 C CA . PHE A 1 85 ? 1.890 -0.604 6.765 1.00 92.00 85 PHE A CA 1
ATOM 666 C C . PHE A 1 85 ? 1.591 0.574 5.831 1.00 92.00 85 PHE A C 1
ATOM 668 O O . PHE A 1 85 ? 2.010 0.562 4.675 1.00 92.00 85 PHE A O 1
ATOM 675 N N . ARG A 1 86 ? 0.945 1.632 6.341 1.00 92.31 86 ARG A N 1
ATOM 676 C CA . ARG A 1 86 ? 0.710 2.860 5.569 1.00 92.31 86 ARG A CA 1
ATOM 677 C C . A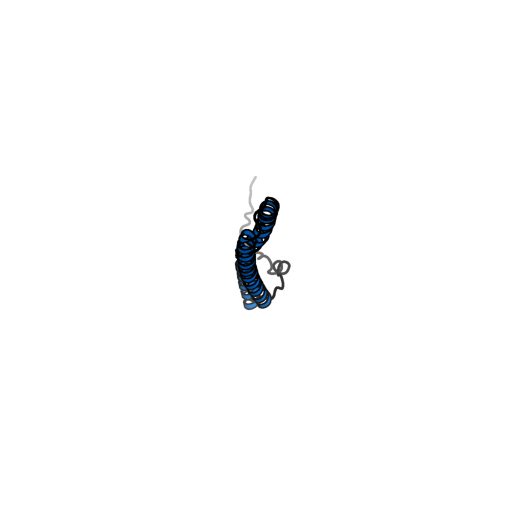RG A 1 86 ? 2.025 3.523 5.163 1.00 92.31 86 ARG A C 1
ATOM 679 O O . ARG A 1 86 ? 2.200 3.843 3.994 1.00 92.31 86 ARG A O 1
ATOM 686 N N . ARG A 1 87 ? 2.963 3.666 6.103 1.00 94.69 87 ARG A N 1
ATOM 687 C CA . ARG A 1 87 ? 4.297 4.233 5.838 1.00 94.69 87 ARG A CA 1
ATOM 688 C C . ARG A 1 87 ? 5.076 3.415 4.810 1.00 94.69 87 ARG A C 1
ATOM 690 O O . ARG A 1 87 ? 5.764 3.986 3.971 1.00 94.69 87 ARG A O 1
ATOM 697 N N . PHE A 1 88 ? 4.964 2.087 4.865 1.00 92.56 88 PHE A N 1
ATOM 698 C CA . PHE A 1 88 ? 5.538 1.218 3.841 1.00 92.56 88 PHE A CA 1
ATOM 699 C C . PHE A 1 88 ? 4.914 1.489 2.465 1.00 92.56 88 PHE A C 1
ATOM 701 O O . PHE A 1 88 ? 5.638 1.679 1.493 1.00 92.56 88 PHE A O 1
ATOM 708 N N . ALA A 1 89 ? 3.583 1.552 2.374 1.00 93.25 89 ALA A N 1
ATOM 709 C CA . ALA A 1 89 ? 2.914 1.842 1.110 1.00 93.25 89 ALA A CA 1
ATOM 710 C C . ALA A 1 89 ? 3.319 3.219 0.551 1.00 93.25 89 ALA A C 1
ATOM 712 O O . ALA A 1 89 ? 3.616 3.344 -0.635 1.00 93.25 89 ALA A O 1
ATOM 713 N N . GLU A 1 90 ? 3.429 4.237 1.404 1.00 93.25 90 GLU A N 1
ATOM 714 C CA . GLU A 1 90 ? 3.908 5.573 1.027 1.00 93.25 90 GLU A CA 1
ATOM 715 C C . GLU A 1 90 ? 5.348 5.546 0.487 1.00 93.25 90 GLU A C 1
ATOM 717 O O . GLU A 1 90 ? 5.612 6.123 -0.569 1.00 93.25 90 GLU A O 1
ATOM 722 N N . SER A 1 91 ? 6.268 4.819 1.135 1.00 94.88 91 SER A N 1
ATOM 723 C CA . SER A 1 91 ? 7.667 4.743 0.686 1.00 94.88 91 SER A CA 1
ATOM 724 C C . SER A 1 91 ? 7.825 4.052 -0.671 1.00 94.88 91 SER A C 1
ATOM 726 O O . SER A 1 91 ? 8.700 4.421 -1.460 1.00 94.88 91 SER A O 1
ATOM 728 N N . THR A 1 92 ? 6.932 3.118 -1.024 1.00 94.25 92 THR A N 1
ATOM 729 C CA . THR A 1 92 ? 6.922 2.541 -2.380 1.00 94.25 92 THR A CA 1
ATOM 730 C C . THR A 1 92 ? 6.670 3.587 -3.473 1.00 94.25 92 THR A C 1
ATOM 732 O O . THR A 1 92 ? 7.179 3.431 -4.586 1.00 94.25 92 THR A O 1
ATOM 735 N N . GLY A 1 93 ? 5.967 4.683 -3.154 1.00 91.38 93 GLY A N 1
ATOM 736 C CA . GLY A 1 93 ? 5.750 5.814 -4.058 1.00 91.38 93 GLY A CA 1
ATOM 737 C C . GLY A 1 93 ? 7.041 6.536 -4.453 1.00 91.38 93 GLY A C 1
ATOM 738 O O . GLY A 1 93 ? 7.109 7.117 -5.534 1.00 91.38 93 GLY A O 1
ATOM 739 N N . GLU A 1 94 ? 8.090 6.444 -3.632 1.00 95.25 94 GLU A N 1
ATOM 740 C CA . GLU A 1 94 ? 9.427 6.966 -3.935 1.00 95.25 94 GLU A CA 1
ATOM 741 C C . GLU A 1 94 ? 10.304 5.922 -4.645 1.00 95.25 94 GLU A C 1
ATOM 743 O O . GLU A 1 94 ? 11.046 6.243 -5.580 1.00 95.25 94 GLU A O 1
ATOM 748 N N . TYR A 1 95 ? 10.200 4.653 -4.237 1.00 96.25 95 TYR A N 1
ATOM 749 C CA . TYR A 1 95 ? 11.021 3.565 -4.776 1.00 96.25 95 TYR A CA 1
ATOM 750 C C . TYR A 1 95 ? 10.677 3.217 -6.223 1.00 96.25 95 TYR A C 1
ATOM 752 O O . TYR A 1 95 ? 11.579 2.988 -7.030 1.00 96.25 95 TYR A O 1
ATOM 760 N N . VAL A 1 96 ? 9.389 3.200 -6.574 1.00 97.88 96 VAL A N 1
ATOM 761 C CA . VAL A 1 96 ? 8.941 2.842 -7.925 1.00 97.88 96 VAL A CA 1
ATOM 762 C C . VAL A 1 96 ? 9.519 3.805 -8.978 1.00 97.88 96 VAL A C 1
ATOM 764 O O . VAL A 1 96 ? 10.196 3.323 -9.889 1.00 97.88 96 VAL A O 1
ATOM 767 N N . PRO A 1 97 ? 9.384 5.143 -8.861 1.00 97.62 97 PRO A N 1
ATOM 768 C CA . PRO A 1 97 ? 10.012 6.077 -9.799 1.00 97.62 97 PRO A CA 1
ATOM 769 C C . PRO A 1 97 ? 11.537 5.961 -9.857 1.00 97.62 97 PRO A C 1
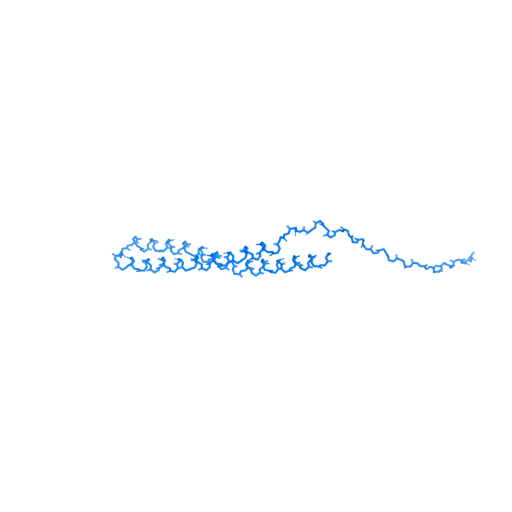ATOM 771 O O . PRO A 1 97 ? 12.123 6.098 -10.931 1.00 97.62 97 PRO A O 1
ATOM 774 N N . TYR A 1 98 ? 12.196 5.708 -8.722 1.00 97.12 98 TYR A N 1
ATOM 775 C CA . TYR A 1 98 ? 13.644 5.509 -8.686 1.00 97.12 98 TYR A CA 1
ATOM 776 C C . TYR A 1 98 ? 14.075 4.297 -9.527 1.00 97.12 98 TYR A C 1
ATOM 778 O O . TYR A 1 98 ? 14.998 4.408 -10.337 1.00 97.12 98 TYR A O 1
ATOM 786 N N . LEU A 1 99 ? 13.390 3.160 -9.376 1.00 96.94 99 LEU A N 1
ATOM 787 C CA . LEU A 1 99 ? 13.677 1.934 -10.125 1.00 96.94 99 LEU A CA 1
ATOM 788 C C . LEU A 1 99 ? 13.439 2.110 -11.627 1.00 96.94 99 LEU A C 1
ATOM 790 O O . LEU A 1 99 ? 14.257 1.656 -12.425 1.00 96.94 99 LEU A O 1
ATOM 794 N N . ILE A 1 100 ? 12.374 2.821 -12.010 1.00 97.75 100 ILE A N 1
ATOM 795 C CA . ILE A 1 100 ? 12.091 3.138 -13.417 1.00 97.75 100 ILE A CA 1
ATOM 796 C C . ILE A 1 100 ? 13.205 4.003 -14.020 1.00 97.75 100 ILE A C 1
ATOM 798 O O . ILE A 1 100 ? 13.773 3.622 -15.039 1.00 97.75 100 ILE A O 1
ATOM 802 N N . ARG A 1 101 ? 13.614 5.092 -13.352 1.00 96.81 101 ARG A N 1
ATOM 803 C CA . ARG A 1 101 ? 14.738 5.935 -13.812 1.00 96.81 101 ARG A CA 1
ATOM 804 C C . ARG A 1 101 ? 16.052 5.161 -13.907 1.00 96.81 101 ARG A C 1
ATOM 806 O O . ARG A 1 101 ? 16.891 5.441 -14.760 1.00 96.81 101 ARG A O 1
ATOM 813 N N . LYS A 1 102 ? 16.270 4.200 -13.004 1.00 94.81 102 LYS A N 1
ATOM 814 C CA . LYS A 1 102 ? 17.453 3.333 -13.039 1.00 94.81 102 LYS A CA 1
ATOM 815 C C . LYS A 1 102 ? 17.420 2.388 -14.244 1.00 94.81 102 LYS A C 1
ATOM 817 O O . LYS A 1 102 ? 18.468 2.183 -14.850 1.00 94.81 102 LYS A O 1
ATOM 822 N N . ALA A 1 103 ? 16.247 1.863 -14.600 1.00 95.62 103 ALA A N 1
ATOM 823 C CA . ALA A 1 103 ? 16.058 1.052 -15.799 1.00 95.62 103 ALA A CA 1
ATOM 824 C C . ALA A 1 103 ? 16.321 1.861 -17.078 1.00 95.62 103 ALA A C 1
ATOM 826 O O . ALA A 1 103 ? 17.077 1.404 -17.926 1.00 95.62 103 ALA A O 1
ATOM 827 N N . GLU A 1 104 ? 15.780 3.081 -17.174 1.00 94.81 104 GLU A N 1
ATOM 828 C CA . GLU A 1 104 ? 15.994 3.989 -18.316 1.00 94.81 104 GLU A CA 1
ATOM 829 C C . GLU A 1 104 ? 17.486 4.249 -18.561 1.00 94.81 104 GLU A C 1
ATOM 831 O O . GLU A 1 104 ? 17.989 4.030 -19.659 1.00 94.81 104 GLU A O 1
ATOM 836 N N . ARG A 1 105 ? 18.234 4.605 -17.509 1.00 92.19 105 ARG A N 1
ATOM 837 C CA . ARG A 1 105 ? 19.688 4.815 -17.612 1.00 92.19 105 ARG A CA 1
ATOM 838 C C . ARG A 1 105 ? 20.432 3.548 -18.029 1.00 92.19 105 ARG A C 1
ATOM 840 O O . ARG A 1 105 ? 21.367 3.620 -18.818 1.00 92.19 105 ARG A O 1
ATOM 847 N N . ALA A 1 106 ? 20.058 2.390 -17.480 1.00 90.44 106 ALA A N 1
ATOM 848 C CA . ALA A 1 106 ? 20.696 1.120 -17.824 1.00 90.44 106 ALA A CA 1
ATOM 849 C C . ALA A 1 106 ? 20.478 0.757 -19.306 1.00 90.44 106 ALA A C 1
ATOM 851 O O . ALA A 1 106 ? 21.415 0.312 -19.966 1.00 90.44 106 ALA A O 1
ATOM 852 N N . GLU A 1 107 ? 19.282 1.013 -19.833 1.00 91.56 107 GLU A N 1
ATOM 853 C CA . GLU A 1 107 ? 18.926 0.815 -21.241 1.00 91.56 107 GLU A CA 1
ATOM 854 C C . GLU A 1 107 ? 19.708 1.762 -22.170 1.00 91.56 107 GLU A C 1
ATOM 856 O O . GLU A 1 107 ? 20.289 1.315 -23.159 1.00 91.56 107 GLU A O 1
ATOM 861 N N . GLU A 1 108 ? 19.834 3.044 -21.811 1.00 89.94 108 GLU A N 1
ATOM 862 C CA . GLU A 1 108 ? 20.651 4.019 -22.551 1.00 89.94 108 GLU A CA 1
ATOM 863 C C . GLU A 1 108 ? 22.120 3.582 -22.666 1.00 89.94 108 GLU A C 1
ATOM 865 O O . GLU A 1 108 ? 22.725 3.706 -23.733 1.00 89.94 108 GLU A O 1
ATOM 870 N N . TYR A 1 109 ? 22.705 3.049 -21.588 1.00 85.25 109 TYR A N 1
ATOM 871 C CA . TYR A 1 109 ? 24.083 2.549 -21.610 1.00 85.25 109 TYR A CA 1
ATOM 872 C C . TYR A 1 109 ? 24.252 1.302 -22.480 1.00 85.25 109 TYR A C 1
ATOM 874 O O . TYR A 1 109 ? 25.321 1.126 -23.065 1.00 85.25 109 TYR A O 1
ATOM 882 N N . GLN A 1 110 ? 23.238 0.436 -22.558 1.00 84.62 110 GLN A N 1
ATOM 883 C CA . GLN A 1 110 ? 23.263 -0.747 -23.421 1.00 84.62 110 GLN A CA 1
ATOM 884 C C . GLN A 1 110 ? 23.171 -0.367 -24.903 1.00 84.62 110 GLN A C 1
ATOM 886 O O . GLN A 1 110 ? 23.888 -0.945 -25.710 1.00 84.62 110 GLN A O 1
ATOM 891 N N . GLN A 1 111 ? 22.353 0.630 -25.255 1.00 84.25 111 GLN A N 1
ATOM 892 C CA . GLN A 1 111 ? 22.205 1.112 -26.637 1.00 84.25 111 GLN A CA 1
ATOM 893 C C . GLN A 1 111 ? 23.438 1.871 -27.162 1.00 84.25 111 GLN A C 1
ATOM 895 O O . GLN A 1 111 ? 23.633 1.969 -28.370 1.00 84.25 111 GLN A O 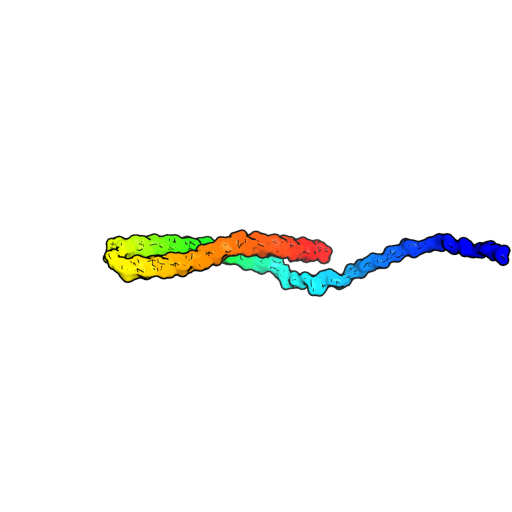1
ATOM 900 N N . GLN A 1 112 ? 24.259 2.432 -26.269 1.00 81.50 112 GLN A N 1
ATOM 901 C CA . GLN A 1 112 ? 25.493 3.155 -26.612 1.00 81.50 112 GLN A CA 1
ATOM 902 C C . GLN A 1 112 ? 26.721 2.244 -26.802 1.00 81.50 112 GLN A C 1
ATOM 904 O O . GLN A 1 112 ? 27.802 2.754 -27.111 1.00 81.50 112 GLN A O 1
ATOM 909 N N . ARG A 1 113 ? 26.590 0.934 -26.560 1.00 64.56 113 ARG A N 1
ATOM 910 C CA . ARG A 1 113 ? 27.665 -0.056 -26.711 1.00 64.56 113 ARG A CA 1
ATOM 911 C C . ARG A 1 113 ? 27.645 -0.771 -28.052 1.00 64.56 113 ARG A C 1
ATOM 913 O O . ARG A 1 113 ? 26.554 -0.925 -28.633 1.00 64.56 113 ARG A O 1
#